Protein AF-A0A2I1HVU6-F1 (afdb_monomer_lite)

Radius of gyration: 33.55 Å; chains: 1; bounding box: 51×48×131 Å

Secondary structure (DSSP, 8-state):
----------------------------TTS---PPPPPPPPPPPHHHHHHHHHHHH-SSPPPHHHHHHHHHHH-TT--HHHHHHHHHHHHHHHTSSSS------SSSSSSSSSSSSSSS---

Sequence (123 aa):
MASSSNTENSIS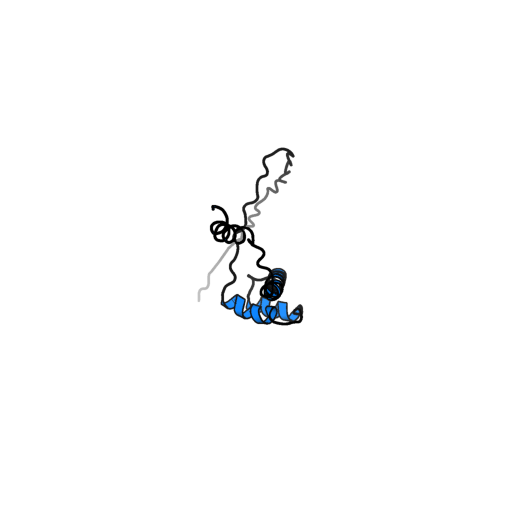DQQVPTNLIPQVVIIDKDGPLIKKPRQARRETKPEEKSLLEPLVTCSEYPNDEQIEQVRELLGNEWDKDRIYQYISRHRLGSKRISGFSVKNRRNVVEKSLSRVKNDYIVA

Organism: NCBI:txid588596

Structure (mmCIF, N/CA/C/O backbone):
data_AF-A0A2I1HVU6-F1
#
_entry.id   AF-A0A2I1HVU6-F1
#
loop_
_atom_site.group_PDB
_atom_site.id
_atom_site.type_symbol
_atom_site.label_atom_id
_atom_site.label_alt_id
_atom_site.label_comp_id
_atom_site.label_asym_id
_atom_site.label_entity_id
_atom_site.label_seq_id
_atom_site.pdbx_PDB_ins_code
_atom_site.Cartn_x
_atom_site.Cartn_y
_atom_site.Cartn_z
_atom_site.occupancy
_atom_site.B_iso_or_equiv
_atom_site.auth_seq_id
_atom_site.auth_comp_id
_atom_site.auth_asym_id
_atom_site.auth_atom_id
_atom_site.pdbx_PDB_model_num
ATOM 1 N N . MET A 1 1 ? -13.343 0.071 69.410 1.00 43.91 1 MET A N 1
ATOM 2 C CA . MET A 1 1 ? -13.093 0.661 68.080 1.00 43.91 1 MET A CA 1
ATOM 3 C C . MET A 1 1 ? -14.368 0.524 67.274 1.00 43.91 1 MET A C 1
ATOM 5 O O . MET A 1 1 ? -14.934 -0.560 67.263 1.00 43.91 1 MET A O 1
ATOM 9 N N . ALA A 1 2 ? -14.863 1.626 66.715 1.00 45.38 2 ALA A N 1
ATOM 10 C CA . ALA A 1 2 ? -16.085 1.654 65.922 1.00 45.38 2 ALA A CA 1
ATOM 11 C C . ALA A 1 2 ? -15.787 1.232 64.479 1.00 45.38 2 ALA A C 1
ATOM 13 O O . ALA A 1 2 ? -14.781 1.648 63.907 1.00 45.38 2 ALA A O 1
ATOM 14 N N . SER A 1 3 ? -16.669 0.440 63.879 1.00 49.12 3 SER A N 1
ATOM 15 C CA . SER A 1 3 ? -16.753 0.301 62.426 1.00 49.12 3 SER A CA 1
ATOM 16 C C . SER A 1 3 ? -18.207 0.043 62.065 1.00 49.12 3 SER A C 1
ATOM 18 O O . SER A 1 3 ? -18.678 -1.088 62.068 1.00 49.12 3 SER A O 1
ATOM 20 N N . SER A 1 4 ? -18.914 1.137 61.804 1.00 48.50 4 SER A N 1
ATOM 21 C CA . SER A 1 4 ? -20.112 1.135 60.976 1.00 48.50 4 SER A CA 1
ATOM 22 C C . SER A 1 4 ? -19.685 1.566 59.577 1.00 48.50 4 SER A C 1
ATOM 24 O O . SER A 1 4 ? -18.973 2.560 59.435 1.00 48.50 4 SER A O 1
ATOM 26 N N . SER A 1 5 ? -20.127 0.865 58.542 1.00 55.66 5 SER A N 1
ATOM 27 C CA . SER A 1 5 ? -20.418 1.481 57.242 1.00 55.66 5 SER A CA 1
ATOM 28 C C . SER A 1 5 ? -21.276 0.527 56.428 1.00 55.66 5 SER A C 1
ATOM 30 O O . SER A 1 5 ? -20.836 -0.522 55.971 1.00 55.66 5 SER A O 1
ATOM 32 N N . ASN A 1 6 ? -22.533 0.927 56.289 1.00 53.16 6 ASN A N 1
ATOM 33 C CA . ASN A 1 6 ? -23.488 0.372 55.353 1.00 53.16 6 ASN A CA 1
ATOM 34 C C . ASN A 1 6 ? -23.195 0.995 53.986 1.00 53.16 6 ASN A C 1
ATOM 36 O O . ASN A 1 6 ? -22.929 2.198 53.904 1.00 53.16 6 ASN A O 1
ATOM 40 N N . THR A 1 7 ? -23.272 0.221 52.909 1.00 50.66 7 THR A N 1
ATOM 41 C CA . THR A 1 7 ? -23.365 0.785 51.558 1.00 50.66 7 THR A CA 1
ATOM 42 C C . THR A 1 7 ? -24.272 -0.110 50.721 1.00 50.66 7 THR A C 1
ATOM 44 O O . THR A 1 7 ? -23.851 -1.109 50.144 1.00 50.66 7 THR A O 1
ATOM 47 N N . GLU A 1 8 ? -25.560 0.235 50.745 1.00 50.50 8 GLU A N 1
ATOM 48 C CA . GLU A 1 8 ? -26.572 -0.185 49.781 1.00 50.50 8 GLU A CA 1
ATOM 49 C C . GLU A 1 8 ? -26.332 0.539 48.456 1.00 50.50 8 GLU A C 1
ATOM 51 O O . GLU A 1 8 ? -26.620 1.728 48.352 1.00 50.50 8 GLU A O 1
ATOM 56 N N . ASN A 1 9 ? -25.902 -0.170 47.415 1.00 48.19 9 ASN A N 1
ATOM 57 C CA . ASN A 1 9 ? -26.038 0.325 46.048 1.00 48.19 9 ASN A CA 1
ATOM 58 C C . ASN A 1 9 ? -26.634 -0.784 45.175 1.00 48.19 9 ASN A C 1
ATOM 60 O O . ASN A 1 9 ? -25.936 -1.560 44.528 1.00 48.19 9 ASN A O 1
ATOM 64 N N . SER A 1 10 ? -27.966 -0.834 45.209 1.00 48.12 10 SER A N 1
ATOM 65 C CA . SER A 1 10 ? -28.833 -1.535 44.264 1.00 48.12 10 SER A CA 1
ATOM 66 C C . SER A 1 10 ? -28.610 -0.967 42.857 1.00 48.12 10 SER A C 1
ATOM 68 O O . SER A 1 10 ? -28.981 0.173 42.573 1.00 48.12 10 SER A O 1
ATOM 70 N N . ILE A 1 11 ? -27.955 -1.732 41.982 1.00 50.38 11 ILE A N 1
ATOM 71 C CA . ILE A 1 11 ? -27.876 -1.414 40.554 1.00 50.38 11 ILE A CA 1
ATOM 72 C C . ILE A 1 11 ? -29.175 -1.911 39.930 1.00 50.38 11 ILE A C 1
ATOM 74 O O . ILE A 1 11 ? -29.370 -3.099 39.697 1.00 50.38 11 ILE A O 1
ATOM 78 N N . SER A 1 12 ? -30.085 -0.961 39.744 1.00 49.78 12 SER A N 1
ATOM 79 C CA . SER A 1 12 ? -31.351 -1.144 39.050 1.00 49.78 12 SER A CA 1
ATOM 80 C C . SER A 1 12 ? -31.089 -1.470 37.578 1.00 49.78 12 SER A C 1
ATOM 82 O O . SER A 1 12 ? -30.540 -0.646 36.842 1.00 49.78 12 SER A O 1
ATOM 84 N N . ASP A 1 13 ? -31.486 -2.677 37.172 1.00 51.19 13 ASP A N 1
ATOM 85 C CA . ASP A 1 13 ? -31.690 -3.097 35.788 1.00 51.19 13 ASP A CA 1
ATOM 86 C C . ASP A 1 13 ? -32.563 -2.075 35.051 1.00 51.19 13 ASP A C 1
ATOM 88 O O . ASP A 1 13 ? -33.788 -2.059 35.185 1.00 51.19 13 ASP A O 1
ATOM 92 N N . GLN A 1 14 ? -31.944 -1.227 34.231 1.00 51.97 14 GLN A N 1
ATOM 93 C CA . GLN A 1 14 ? -32.680 -0.441 33.252 1.00 51.97 14 GLN A CA 1
ATOM 94 C C . GLN A 1 14 ? -32.595 -1.145 31.898 1.00 51.97 14 GLN A C 1
ATOM 96 O O . GLN A 1 14 ? -31.752 -0.850 31.052 1.00 51.97 14 GLN A O 1
ATOM 101 N N . GLN A 1 15 ? -33.500 -2.110 31.714 1.00 49.38 15 GLN A N 1
ATOM 102 C CA . GLN A 1 15 ? -33.941 -2.524 30.387 1.00 49.38 15 GLN A CA 1
ATOM 103 C C . GLN A 1 15 ? -34.478 -1.292 29.654 1.00 49.38 15 GLN A C 1
ATOM 105 O O . GLN A 1 15 ? -35.439 -0.667 30.100 1.00 49.38 15 GLN A O 1
ATOM 110 N N . VAL A 1 16 ? -33.887 -0.969 28.507 1.00 50.03 16 VAL A N 1
ATOM 111 C CA . VAL A 1 16 ? -34.520 -0.103 27.509 1.00 50.03 16 VAL A CA 1
ATOM 112 C C . VAL A 1 16 ? -35.179 -1.021 26.481 1.00 50.03 16 VAL A C 1
ATOM 114 O O . VAL A 1 16 ? -34.463 -1.706 25.746 1.00 50.03 16 VAL A O 1
ATOM 117 N N . PRO A 1 17 ? -36.518 -1.088 26.411 1.00 51.66 17 PRO A N 1
ATOM 118 C CA . PRO A 1 17 ? -37.187 -1.860 25.384 1.00 51.66 17 PRO A CA 1
ATOM 119 C C . PRO A 1 17 ? -37.417 -1.005 24.131 1.00 51.66 17 PRO A C 1
ATOM 121 O O . PRO A 1 17 ? -37.887 0.127 24.218 1.00 51.66 17 PRO A O 1
ATOM 124 N N . THR A 1 18 ? -37.232 -1.647 22.969 1.00 45.94 18 THR A N 1
ATOM 125 C CA . THR A 1 18 ? -37.888 -1.366 21.668 1.00 45.94 18 THR A CA 1
ATOM 126 C C . THR A 1 18 ? -37.563 -0.015 21.001 1.00 45.94 18 THR A C 1
ATOM 128 O O . THR A 1 18 ? -37.716 1.055 21.563 1.00 45.94 18 THR A O 1
ATOM 131 N N . ASN A 1 19 ? -37.105 0.031 19.748 1.00 49.53 19 ASN A N 1
ATOM 132 C CA . ASN A 1 19 ? -37.874 -0.373 18.575 1.00 49.53 19 ASN A CA 1
ATOM 133 C C . ASN A 1 19 ? -36.937 -0.763 17.416 1.00 49.53 19 ASN A C 1
ATOM 135 O O . ASN A 1 19 ? -36.317 0.096 16.789 1.00 49.53 19 ASN A O 1
ATOM 139 N N . LEU A 1 20 ? -36.880 -2.054 17.083 1.00 48.16 20 LEU A N 1
ATOM 140 C CA . LEU A 1 20 ? -36.461 -2.492 15.753 1.00 48.16 20 LEU A CA 1
ATOM 141 C C . LEU A 1 20 ? -37.615 -2.184 14.798 1.00 48.16 20 LEU A C 1
ATOM 143 O O . LEU A 1 20 ? -38.528 -2.988 14.648 1.00 48.16 20 LEU A O 1
ATOM 147 N N . ILE A 1 21 ? -37.603 -1.004 14.183 1.00 55.56 21 ILE A N 1
ATOM 148 C CA . ILE A 1 21 ? -38.431 -0.749 13.003 1.00 55.56 21 ILE A CA 1
ATOM 149 C C . ILE A 1 21 ? -37.696 -1.410 11.832 1.00 55.56 21 ILE A C 1
ATOM 151 O O . ILE A 1 21 ? -36.588 -0.969 11.506 1.00 55.56 21 ILE A O 1
ATOM 155 N N . PRO A 1 22 ? -38.250 -2.446 11.176 1.00 46.41 22 PRO A N 1
ATOM 156 C CA . PRO A 1 22 ? -37.718 -2.889 9.902 1.00 46.41 22 PRO A CA 1
ATOM 157 C C . PRO A 1 22 ? -37.959 -1.737 8.928 1.00 46.41 22 PRO A C 1
ATOM 159 O O . PRO A 1 22 ? -39.100 -1.461 8.557 1.00 46.41 22 PRO A O 1
ATOM 162 N N . GLN A 1 23 ? -36.903 -1.018 8.544 1.00 48.03 23 GLN A N 1
ATOM 163 C CA . GLN A 1 23 ? -36.989 -0.109 7.409 1.00 48.03 23 GLN A CA 1
ATOM 164 C C . GLN A 1 23 ? -37.202 -0.974 6.168 1.00 48.03 23 GLN A C 1
ATOM 166 O O . GLN A 1 23 ? -36.256 -1.463 5.553 1.00 48.03 23 GLN A O 1
ATOM 171 N N . VAL A 1 24 ? -38.470 -1.211 5.841 1.00 50.97 24 VAL A N 1
ATOM 172 C CA . VAL A 1 24 ? -38.889 -1.696 4.534 1.00 50.97 24 VAL A CA 1
ATOM 173 C C . VAL A 1 24 ? -38.499 -0.597 3.554 1.00 50.97 24 VAL A C 1
ATOM 175 O O . VAL A 1 24 ? -39.189 0.408 3.405 1.00 50.97 24 VAL A O 1
ATOM 178 N N . VAL A 1 25 ? -37.329 -0.754 2.941 1.00 53.97 25 VAL A N 1
ATOM 179 C CA . VAL A 1 25 ? -36.886 0.098 1.843 1.00 53.97 25 VAL A CA 1
ATOM 180 C C . VAL A 1 25 ? -37.786 -0.230 0.658 1.00 53.97 25 VAL A C 1
ATOM 182 O O . VAL A 1 25 ? -37.578 -1.217 -0.046 1.00 53.97 25 VAL A O 1
ATOM 185 N N . ILE A 1 26 ? -38.823 0.581 0.467 1.00 54.44 26 ILE A N 1
ATOM 186 C CA . ILE A 1 26 ? -39.595 0.624 -0.771 1.00 54.44 26 ILE A CA 1
ATOM 187 C C . ILE A 1 26 ? -38.629 1.144 -1.841 1.00 54.44 26 ILE A C 1
ATOM 189 O O . ILE A 1 26 ? -38.278 2.322 -1.858 1.00 54.44 26 ILE A O 1
ATOM 193 N N . ILE A 1 27 ? -38.115 0.242 -2.681 1.00 57.62 27 ILE A N 1
ATOM 194 C CA . ILE A 1 27 ? -37.270 0.605 -3.821 1.00 57.62 27 ILE A CA 1
ATOM 195 C C . ILE A 1 27 ? -38.206 1.076 -4.931 1.00 57.62 27 ILE A C 1
ATOM 197 O O . ILE A 1 27 ? -38.639 0.286 -5.768 1.00 57.62 27 ILE A O 1
ATOM 201 N N . ASP A 1 28 ? -38.526 2.365 -4.912 1.00 56.25 28 ASP A N 1
ATOM 202 C CA . ASP A 1 28 ? -39.134 3.040 -6.052 1.00 56.25 28 ASP A CA 1
ATOM 203 C C . ASP A 1 28 ? -38.107 3.055 -7.195 1.00 56.25 28 ASP A C 1
ATOM 205 O O . ASP A 1 28 ? -36.987 3.556 -7.047 1.00 56.25 28 ASP A O 1
ATOM 209 N N . LYS A 1 29 ? -38.442 2.416 -8.319 1.00 62.03 29 LYS A N 1
ATOM 210 C CA . LYS A 1 29 ? -37.512 2.158 -9.434 1.00 62.03 29 LYS A CA 1
ATOM 211 C C . LYS A 1 29 ? -37.226 3.385 -10.308 1.00 62.03 29 LYS A C 1
ATOM 213 O O . LYS A 1 29 ? -36.334 3.298 -11.146 1.00 62.03 29 LYS A O 1
ATOM 218 N N . ASP A 1 30 ? -37.894 4.512 -10.059 1.00 67.69 30 ASP A N 1
ATOM 219 C CA . ASP A 1 30 ? -37.872 5.694 -10.934 1.00 67.69 30 ASP A CA 1
ATOM 220 C C . ASP A 1 30 ? -37.463 7.004 -10.224 1.00 67.69 30 ASP A C 1
ATOM 222 O O . ASP A 1 30 ? -37.653 8.104 -10.745 1.00 67.69 30 ASP A O 1
ATOM 226 N N . GLY A 1 31 ? -36.862 6.913 -9.031 1.00 63.94 31 GLY A N 1
ATOM 227 C CA . GLY A 1 31 ? -36.318 8.069 -8.310 1.00 63.94 31 GLY A CA 1
ATOM 228 C C . GLY A 1 31 ? -34.944 8.532 -8.834 1.00 63.94 31 GLY A C 1
ATOM 229 O O . GLY A 1 31 ? -34.176 7.722 -9.361 1.00 63.94 31 GLY A O 1
ATOM 230 N N . PRO A 1 32 ? -34.565 9.818 -8.661 1.00 71.44 32 PRO A N 1
ATOM 231 C CA . PRO A 1 32 ? -33.232 10.299 -9.017 1.00 71.44 32 PRO A CA 1
ATOM 232 C C . PRO A 1 32 ? -32.164 9.455 -8.317 1.00 71.44 32 PRO A C 1
ATOM 234 O O . PRO A 1 32 ? -32.233 9.259 -7.106 1.00 71.44 32 PRO A O 1
ATOM 237 N N . LEU A 1 33 ? -31.161 8.978 -9.064 1.00 70.75 33 LEU A N 1
ATOM 238 C CA . LEU A 1 33 ? -30.013 8.243 -8.524 1.00 70.75 33 LEU A CA 1
ATOM 239 C C . LEU A 1 33 ? -29.352 9.056 -7.399 1.00 70.75 33 LEU A C 1
ATOM 241 O O . LEU A 1 33 ? -28.534 9.944 -7.657 1.00 70.75 33 LEU A O 1
ATOM 245 N N . ILE A 1 34 ? -29.694 8.745 -6.146 1.00 76.06 34 ILE A N 1
ATOM 246 C CA . ILE A 1 34 ? -29.054 9.326 -4.967 1.00 76.06 34 ILE A CA 1
ATOM 247 C C . ILE A 1 34 ? -27.621 8.798 -4.958 1.00 76.06 34 ILE A C 1
ATOM 249 O O . ILE A 1 34 ? -27.338 7.666 -4.558 1.00 76.06 34 ILE A O 1
ATOM 253 N N . LYS A 1 35 ? -26.693 9.607 -5.477 1.00 80.12 35 LYS A N 1
ATOM 254 C CA . LYS A 1 35 ? -25.269 9.278 -5.467 1.00 80.12 35 LYS A CA 1
ATOM 255 C C . LYS A 1 35 ? -24.821 9.210 -4.013 1.00 80.12 35 LYS A C 1
ATOM 257 O O . LYS A 1 35 ? -24.929 10.194 -3.285 1.00 80.12 35 LYS A O 1
ATOM 262 N N . LYS A 1 36 ? -24.300 8.052 -3.601 1.00 84.56 36 LYS A N 1
ATOM 263 C CA . LYS A 1 36 ? -23.688 7.903 -2.278 1.00 84.56 36 LYS A CA 1
ATOM 264 C C . LYS A 1 36 ? -22.575 8.949 -2.122 1.00 84.56 36 LYS A C 1
ATOM 266 O O . LYS A 1 36 ? -21.818 9.156 -3.079 1.00 84.56 36 LYS A O 1
ATOM 271 N N . PRO A 1 37 ? -22.455 9.597 -0.950 1.00 84.12 37 PRO A N 1
ATOM 272 C CA . PRO A 1 37 ? -21.368 10.527 -0.702 1.00 84.12 37 PRO A CA 1
ATOM 273 C C . PRO A 1 37 ? -20.038 9.800 -0.890 1.00 84.12 37 PRO A C 1
ATOM 275 O O . PRO A 1 37 ? -19.838 8.674 -0.429 1.00 84.12 37 PRO A O 1
ATOM 278 N N . ARG A 1 38 ? -19.129 10.436 -1.627 1.00 84.38 38 ARG A N 1
ATOM 279 C CA . ARG A 1 38 ? -17.802 9.887 -1.876 1.00 84.38 38 ARG A CA 1
ATOM 280 C C . ARG A 1 38 ? -17.016 9.913 -0.568 1.00 84.38 38 ARG A C 1
ATOM 282 O O . ARG A 1 38 ? -16.865 10.975 0.026 1.00 84.38 38 ARG A O 1
ATOM 289 N N . GLN A 1 39 ? -16.485 8.769 -0.152 1.00 84.56 39 GLN A N 1
ATOM 290 C CA . GLN A 1 39 ? -15.578 8.721 0.992 1.00 84.56 39 GLN A CA 1
ATOM 291 C C . GLN A 1 39 ? -14.305 9.525 0.700 1.00 84.56 39 GLN A C 1
ATOM 293 O O . GLN A 1 39 ? -13.782 9.505 -0.424 1.00 84.56 39 GLN A O 1
ATOM 298 N N . ALA A 1 40 ? -13.822 10.242 1.716 1.00 86.81 40 ALA A N 1
ATOM 299 C CA . ALA A 1 40 ? -12.565 10.969 1.641 1.00 86.81 40 ALA A CA 1
ATOM 300 C C . ALA A 1 40 ? -11.422 9.999 1.316 1.00 86.81 40 ALA A C 1
ATOM 302 O O . ALA A 1 40 ? -11.350 8.887 1.843 1.00 86.81 40 ALA A O 1
ATOM 303 N N . ARG A 1 41 ? -10.531 10.413 0.412 1.00 85.50 41 ARG A N 1
ATOM 304 C CA . ARG A 1 41 ? -9.333 9.632 0.103 1.00 85.50 41 ARG A CA 1
ATOM 305 C C . ARG A 1 41 ? -8.350 9.794 1.249 1.00 85.50 41 ARG A C 1
ATOM 307 O O . ARG A 1 41 ? -8.030 10.918 1.614 1.00 85.50 41 ARG A O 1
ATOM 314 N N . ARG A 1 42 ? -7.841 8.679 1.764 1.00 86.94 42 ARG A N 1
ATOM 315 C CA . ARG A 1 42 ? -6.705 8.709 2.677 1.00 86.94 42 ARG A CA 1
ATOM 316 C C . ARG A 1 42 ? -5.404 8.874 1.903 1.00 86.94 42 ARG A C 1
ATOM 318 O O . ARG A 1 42 ? -5.195 8.221 0.881 1.00 86.94 42 ARG A O 1
ATOM 325 N N . GLU A 1 43 ? -4.522 9.687 2.456 1.00 89.19 43 GLU A N 1
ATOM 326 C CA . GLU A 1 43 ? -3.144 9.816 2.011 1.00 89.19 43 GLU A CA 1
ATOM 327 C C . GLU A 1 43 ? -2.242 8.844 2.777 1.00 89.19 43 GLU A C 1
ATOM 329 O O . GLU A 1 43 ? -2.421 8.620 3.974 1.00 89.19 43 GLU A O 1
ATOM 334 N N . THR A 1 44 ? -1.297 8.232 2.064 1.00 92.25 44 THR A N 1
ATOM 335 C CA . THR A 1 44 ? -0.251 7.402 2.670 1.00 92.25 44 THR A CA 1
ATOM 336 C C . THR A 1 44 ? 0.869 8.311 3.161 1.00 92.25 44 THR A C 1
ATOM 338 O O . THR A 1 44 ? 1.460 9.041 2.353 1.00 92.25 44 THR A O 1
ATOM 341 N N . LYS A 1 45 ? 1.162 8.258 4.461 1.00 94.25 45 LYS A N 1
ATOM 342 C CA . LYS A 1 45 ? 2.203 9.071 5.103 1.00 94.25 45 LYS A CA 1
ATOM 343 C C . LYS A 1 45 ? 3.601 8.649 4.636 1.00 94.25 45 LYS A C 1
ATOM 345 O O . LYS A 1 45 ? 3.774 7.510 4.199 1.00 94.25 45 LYS A O 1
ATOM 350 N N . PRO A 1 46 ? 4.613 9.529 4.719 1.00 94.44 46 PRO A N 1
ATOM 351 C CA . PRO A 1 46 ? 5.982 9.176 4.355 1.00 94.44 46 PRO A CA 1
ATOM 352 C C . PRO A 1 46 ? 6.523 7.955 5.111 1.00 94.44 46 PRO A C 1
ATOM 354 O O . PRO A 1 46 ? 7.132 7.102 4.471 1.00 94.44 46 PRO A O 1
ATOM 357 N N . GLU A 1 47 ? 6.245 7.820 6.415 1.00 93.56 47 GLU A N 1
ATOM 358 C CA . GLU A 1 47 ? 6.722 6.669 7.200 1.00 93.56 47 GLU A CA 1
ATOM 359 C C . GLU A 1 47 ? 6.057 5.353 6.768 1.00 93.56 47 GLU A C 1
ATOM 361 O O . GLU A 1 47 ? 6.670 4.292 6.778 1.00 93.56 47 GLU A O 1
ATOM 366 N N . GLU A 1 48 ? 4.800 5.406 6.328 1.00 94.94 48 GLU A N 1
ATOM 367 C CA . GLU A 1 48 ? 4.103 4.227 5.808 1.00 94.94 48 GLU A CA 1
ATOM 368 C C . GLU A 1 48 ? 4.680 3.795 4.454 1.00 94.94 48 GLU A C 1
ATOM 370 O O . GLU A 1 48 ? 4.780 2.604 4.162 1.00 94.94 48 GLU A O 1
ATOM 375 N N . LYS A 1 49 ? 5.085 4.762 3.615 1.00 94.19 49 LYS A N 1
ATOM 376 C CA . LYS A 1 49 ? 5.700 4.469 2.312 1.00 94.19 49 LYS A CA 1
ATOM 377 C C . LYS A 1 49 ? 7.028 3.747 2.473 1.00 94.19 49 LYS A C 1
ATOM 379 O O . LYS A 1 49 ? 7.253 2.795 1.736 1.00 94.19 49 LYS A O 1
ATOM 384 N N . SER A 1 50 ? 7.876 4.169 3.412 1.00 93.88 50 SER A N 1
ATOM 385 C CA . SER A 1 50 ? 9.179 3.526 3.622 1.00 93.88 50 SER A CA 1
ATOM 386 C C . SER A 1 50 ? 9.043 2.077 4.093 1.00 93.88 50 SER A C 1
ATOM 388 O O . SER A 1 50 ? 9.869 1.247 3.731 1.00 93.88 50 SER A O 1
ATOM 390 N N . LEU A 1 51 ? 7.980 1.741 4.832 1.00 94.81 51 LEU A N 1
ATOM 391 C CA . LEU A 1 51 ? 7.673 0.358 5.219 1.00 94.81 51 LEU A CA 1
ATOM 392 C C . LEU A 1 51 ? 7.152 -0.491 4.047 1.00 94.81 51 LEU A C 1
ATOM 394 O O . LEU A 1 51 ? 7.409 -1.691 3.982 1.00 94.81 51 LEU A O 1
ATOM 398 N N . LEU A 1 52 ? 6.426 0.120 3.108 1.00 94.19 52 LEU A N 1
ATOM 399 C CA . LEU A 1 52 ? 5.832 -0.569 1.956 1.00 94.19 52 LEU A CA 1
ATOM 400 C C . LEU A 1 52 ? 6.778 -0.670 0.749 1.00 94.19 52 LEU A C 1
ATOM 402 O O . LEU A 1 52 ? 6.619 -1.563 -0.083 1.00 94.19 52 LEU A O 1
ATOM 406 N N . GLU A 1 53 ? 7.749 0.233 0.626 1.00 92.56 53 GLU A N 1
ATOM 407 C CA . GLU A 1 53 ? 8.687 0.304 -0.498 1.00 92.56 53 GLU A CA 1
ATOM 408 C C . GLU A 1 53 ? 9.498 -0.991 -0.717 1.00 92.56 53 GLU A C 1
ATOM 410 O O . GLU A 1 53 ? 9.581 -1.432 -1.872 1.00 92.56 53 GLU A O 1
ATOM 415 N N . PRO A 1 54 ? 10.014 -1.677 0.324 1.00 92.06 54 PRO A N 1
ATOM 416 C CA . PRO A 1 54 ? 10.656 -2.980 0.154 1.00 92.06 54 PRO A CA 1
ATOM 417 C C . PRO A 1 54 ? 9.722 -3.992 -0.521 1.00 92.06 54 PRO A C 1
ATOM 419 O O . PRO A 1 54 ? 10.094 -4.636 -1.500 1.00 92.06 54 PRO A O 1
ATOM 422 N N . LEU A 1 55 ? 8.457 -4.051 -0.091 1.00 92.19 55 LEU A N 1
ATOM 423 C CA . LEU A 1 55 ? 7.463 -4.952 -0.679 1.00 92.19 55 LEU A CA 1
ATOM 424 C C . LEU A 1 55 ? 7.097 -4.570 -2.118 1.00 92.19 55 LEU A C 1
ATOM 426 O O . LEU A 1 55 ? 6.679 -5.419 -2.900 1.00 92.19 55 LEU A O 1
ATOM 430 N N . VAL A 1 56 ? 7.231 -3.304 -2.505 1.00 91.31 56 VAL A N 1
ATOM 431 C CA . VAL A 1 56 ? 6.993 -2.860 -3.885 1.00 91.31 56 VAL A CA 1
ATOM 432 C C . VAL A 1 56 ? 8.171 -3.202 -4.798 1.00 91.31 56 VAL A C 1
ATOM 434 O O . VAL A 1 56 ? 7.948 -3.552 -5.955 1.00 91.31 56 VAL A O 1
ATOM 437 N N . THR A 1 57 ? 9.403 -3.095 -4.303 1.00 88.31 57 THR A N 1
ATOM 438 C CA . THR A 1 57 ? 10.630 -3.254 -5.104 1.00 88.31 57 THR A CA 1
ATOM 439 C C . THR A 1 57 ? 11.053 -4.710 -5.299 1.00 88.31 57 THR A C 1
ATOM 441 O O . THR A 1 57 ? 11.727 -5.012 -6.286 1.00 88.31 57 THR A O 1
ATOM 444 N N . CYS A 1 58 ? 10.619 -5.625 -4.427 1.00 85.56 58 CYS A N 1
ATOM 445 C CA . CYS A 1 58 ? 10.836 -7.060 -4.607 1.00 85.56 58 CYS A CA 1
ATOM 446 C C . CYS A 1 58 ? 10.237 -7.586 -5.927 1.00 85.56 58 CYS A C 1
ATOM 448 O O . CYS A 1 58 ? 9.139 -7.203 -6.339 1.00 85.56 58 CYS A O 1
ATO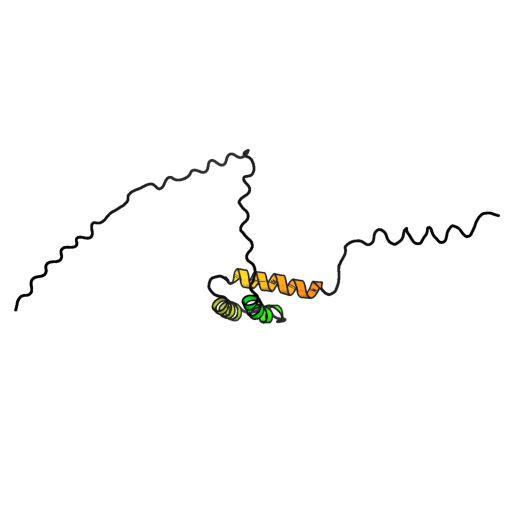M 450 N N . SER A 1 59 ? 10.952 -8.508 -6.580 1.00 82.44 59 SER A N 1
ATOM 451 C CA . SER A 1 59 ? 10.509 -9.170 -7.816 1.00 82.44 59 SER A CA 1
ATOM 452 C C . SER A 1 59 ? 9.340 -10.128 -7.574 1.00 82.44 59 SER A C 1
ATOM 454 O O . SER A 1 59 ? 8.381 -10.156 -8.347 1.00 82.44 59 SER A O 1
ATOM 456 N N . GLU A 1 60 ? 9.407 -10.891 -6.487 1.00 89.31 60 GLU A N 1
ATOM 457 C CA . GLU A 1 60 ? 8.386 -11.844 -6.061 1.00 89.31 60 GLU A CA 1
ATOM 458 C C . GLU A 1 60 ? 7.305 -11.159 -5.223 1.00 89.31 60 GLU A C 1
ATOM 460 O O . GLU A 1 60 ? 7.583 -10.184 -4.526 1.00 89.31 60 GLU A O 1
ATOM 465 N N . TYR A 1 61 ? 6.044 -11.589 -5.341 1.00 88.62 61 TYR A N 1
ATOM 466 C CA . TYR A 1 61 ? 4.968 -11.078 -4.482 1.00 88.62 61 TYR A CA 1
ATOM 467 C C . TYR A 1 61 ? 5.189 -11.530 -3.038 1.00 88.62 61 TYR A C 1
ATOM 469 O O . TYR A 1 61 ? 5.536 -12.689 -2.831 1.00 88.62 61 TYR A O 1
ATOM 477 N N . PRO A 1 62 ? 5.002 -10.640 -2.048 1.00 91.25 62 PRO A N 1
ATOM 478 C CA . PRO A 1 62 ? 5.184 -11.029 -0.663 1.00 91.25 62 PRO A CA 1
ATOM 479 C C . PRO A 1 62 ? 4.177 -12.096 -0.251 1.00 91.25 62 PRO A C 1
ATOM 481 O O . PRO A 1 62 ? 3.042 -12.113 -0.734 1.00 91.25 62 PRO A O 1
ATOM 484 N N . ASN A 1 63 ? 4.613 -12.966 0.652 1.00 93.69 63 ASN A N 1
ATOM 485 C CA . ASN A 1 63 ? 3.756 -13.975 1.257 1.00 93.69 63 ASN A CA 1
ATOM 486 C C . ASN A 1 63 ? 2.858 -13.357 2.351 1.00 93.69 63 ASN A C 1
ATOM 488 O O . ASN A 1 63 ? 3.054 -12.215 2.777 1.00 93.69 63 ASN A O 1
ATOM 492 N N . ASP A 1 64 ? 1.877 -14.125 2.826 1.00 93.38 64 ASP A N 1
ATOM 493 C CA . ASP A 1 64 ? 0.935 -13.654 3.849 1.00 93.38 64 ASP A CA 1
ATOM 494 C C . ASP A 1 64 ? 1.616 -13.274 5.174 1.00 93.38 64 ASP A C 1
ATOM 496 O O . ASP A 1 64 ? 1.149 -12.369 5.863 1.00 93.38 64 ASP A O 1
ATOM 500 N N . GLU A 1 65 ? 2.728 -13.925 5.520 1.00 94.38 65 GLU A N 1
ATOM 501 C CA . GLU A 1 65 ? 3.487 -13.649 6.744 1.00 94.38 65 GLU A CA 1
ATOM 502 C C . GLU A 1 65 ? 4.170 -12.273 6.685 1.00 94.38 65 GLU A C 1
ATOM 504 O O . GLU A 1 65 ? 4.055 -11.477 7.614 1.00 94.38 65 GLU A O 1
ATOM 509 N N . GLN A 1 66 ? 4.794 -11.938 5.555 1.00 93.81 66 GLN A N 1
ATOM 510 C CA . GLN A 1 66 ? 5.390 -10.624 5.298 1.00 93.81 66 GLN A CA 1
ATOM 511 C C . GLN A 1 66 ? 4.332 -9.517 5.303 1.00 93.81 66 GLN A C 1
ATOM 513 O O . GLN A 1 66 ? 4.577 -8.415 5.798 1.00 93.81 66 GLN A O 1
ATOM 518 N N . ILE A 1 67 ? 3.144 -9.801 4.764 1.00 95.69 67 ILE A N 1
ATOM 519 C CA . ILE A 1 67 ? 2.019 -8.863 4.780 1.00 95.69 67 ILE A CA 1
ATOM 520 C C . ILE A 1 67 ? 1.512 -8.639 6.206 1.00 95.69 67 ILE A C 1
ATOM 522 O O . ILE A 1 67 ? 1.227 -7.497 6.564 1.00 95.69 67 ILE A O 1
ATOM 526 N N . GLU A 1 68 ? 1.424 -9.687 7.028 1.00 95.81 68 GLU A N 1
ATOM 527 C CA . GLU A 1 68 ? 1.031 -9.558 8.434 1.00 95.81 68 GLU A CA 1
ATOM 528 C C . GLU A 1 68 ? 2.047 -8.728 9.226 1.00 95.81 68 GLU A C 1
ATOM 530 O O . GLU A 1 68 ? 1.660 -7.784 9.907 1.00 95.81 68 GLU A O 1
ATOM 535 N N . GLN A 1 69 ? 3.345 -8.993 9.064 1.00 95.12 69 GLN A N 1
ATOM 536 C CA . GLN A 1 69 ? 4.395 -8.222 9.736 1.00 95.12 69 GLN A CA 1
ATOM 537 C C . GLN A 1 69 ? 4.312 -6.729 9.396 1.00 95.12 69 GLN A C 1
ATOM 539 O O . GLN A 1 69 ? 4.367 -5.870 10.275 1.00 95.12 69 GLN A O 1
ATOM 544 N N . VAL A 1 70 ? 4.134 -6.396 8.116 1.00 94.69 70 VAL A N 1
ATOM 545 C CA . VAL A 1 70 ? 4.005 -4.994 7.698 1.00 94.69 70 VAL A CA 1
ATOM 546 C C . VAL A 1 70 ? 2.689 -4.380 8.176 1.00 94.69 70 VAL A C 1
ATOM 548 O O . VAL A 1 70 ? 2.664 -3.204 8.538 1.00 94.69 70 VAL A O 1
ATOM 551 N N . ARG A 1 71 ? 1.606 -5.158 8.249 1.00 95.88 71 ARG A N 1
ATOM 552 C CA . ARG A 1 71 ? 0.337 -4.713 8.836 1.00 95.88 71 ARG A CA 1
ATOM 553 C C . ARG A 1 71 ? 0.498 -4.341 10.309 1.00 95.88 71 ARG A C 1
ATOM 555 O O . ARG A 1 71 ? 0.002 -3.292 10.711 1.00 95.88 71 ARG A O 1
ATOM 562 N N . GLU A 1 72 ? 1.198 -5.154 11.096 1.00 95.44 72 GLU A N 1
ATOM 563 C CA . GLU A 1 72 ? 1.462 -4.862 12.511 1.00 95.44 72 GLU A CA 1
ATOM 564 C C . GLU A 1 72 ? 2.258 -3.563 12.685 1.00 95.44 72 GLU A C 1
ATOM 566 O O . GLU A 1 72 ? 1.922 -2.745 13.541 1.00 95.44 72 GLU A O 1
ATOM 571 N N . LEU A 1 73 ? 3.251 -3.322 11.821 1.00 95.00 73 LEU A N 1
ATOM 572 C CA . LEU A 1 73 ? 4.060 -2.097 11.840 1.00 95.00 73 LEU A CA 1
ATOM 573 C C . LEU A 1 73 ? 3.275 -0.844 11.422 1.00 95.00 73 LEU A C 1
ATOM 575 O O . LEU A 1 73 ? 3.497 0.238 11.963 1.00 95.00 73 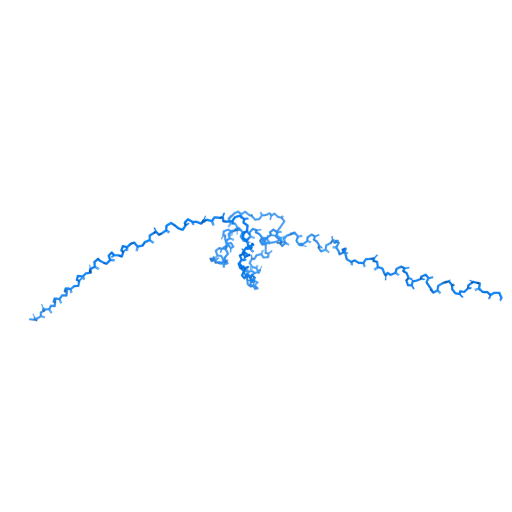LEU A O 1
ATOM 579 N N . LEU A 1 74 ? 2.362 -0.973 10.457 1.00 94.19 74 LEU A N 1
ATOM 580 C CA . LEU A 1 74 ? 1.521 0.125 9.964 1.00 94.19 74 LEU A CA 1
ATOM 581 C C . LEU A 1 74 ? 0.321 0.423 10.879 1.00 94.19 74 LEU A C 1
ATOM 583 O O . LEU A 1 74 ? -0.254 1.515 10.820 1.00 94.19 74 LEU A O 1
ATOM 587 N N . GLY A 1 75 ? -0.058 -0.542 11.716 1.00 92.25 75 GLY A N 1
ATOM 588 C CA . GLY A 1 75 ? -1.160 -0.454 12.662 1.00 92.25 75 GLY A CA 1
ATOM 589 C C . GLY A 1 75 ? -2.544 -0.677 12.042 1.00 92.25 75 GLY A C 1
ATOM 590 O O . GLY A 1 75 ? -2.710 -0.944 10.854 1.00 92.25 75 GLY A O 1
ATOM 591 N N . ASN A 1 76 ? -3.577 -0.516 12.874 1.00 90.38 76 ASN A N 1
ATOM 592 C CA . ASN A 1 76 ? -4.988 -0.855 12.584 1.00 90.38 76 ASN A CA 1
ATOM 593 C C . ASN A 1 76 ? -5.600 -0.130 11.381 1.00 90.38 76 ASN A C 1
ATOM 595 O O . ASN A 1 76 ? -6.675 -0.462 10.890 1.00 90.38 76 ASN A O 1
ATOM 599 N N . GLU A 1 77 ? -4.926 0.920 10.957 1.00 88.75 77 GLU A N 1
ATOM 600 C CA . GLU A 1 77 ? -5.305 1.788 9.869 1.00 88.75 77 GLU A CA 1
ATOM 601 C C . GLU A 1 77 ? -4.975 1.197 8.483 1.00 88.75 77 GLU A C 1
ATOM 603 O O . GLU A 1 77 ? -5.414 1.742 7.457 1.00 88.75 77 GLU A O 1
ATOM 608 N N . TRP A 1 78 ? -4.216 0.099 8.463 1.00 94.25 78 TRP A N 1
ATOM 609 C CA . TRP A 1 78 ? -3.913 -0.725 7.304 1.00 94.25 78 TRP A CA 1
ATOM 610 C C . TRP A 1 78 ? -4.438 -2.145 7.515 1.00 94.25 78 TRP A C 1
ATOM 612 O O . TRP A 1 78 ? -4.148 -2.803 8.510 1.00 94.25 78 TRP A O 1
ATOM 622 N N . ASP A 1 79 ? -5.210 -2.631 6.549 1.00 93.69 79 ASP A N 1
ATOM 623 C CA . ASP A 1 79 ? -5.601 -4.034 6.447 1.00 93.69 79 ASP A CA 1
ATOM 624 C C . ASP A 1 79 ? -4.804 -4.728 5.330 1.00 93.69 79 ASP A C 1
ATOM 626 O O . ASP A 1 79 ? -4.118 -4.083 4.527 1.00 93.69 79 ASP A O 1
ATOM 630 N N . LYS A 1 80 ? -4.875 -6.063 5.287 1.00 94.44 80 LYS A N 1
ATOM 631 C CA . LYS A 1 80 ? -4.138 -6.871 4.304 1.00 94.44 80 LYS A CA 1
ATOM 632 C C . LYS A 1 80 ? -4.502 -6.495 2.871 1.00 94.44 80 LYS A C 1
ATOM 634 O O . LYS A 1 80 ? -3.616 -6.300 2.041 1.00 94.44 80 LYS A O 1
ATOM 639 N N . ASP A 1 81 ? -5.794 -6.337 2.591 1.00 93.38 81 ASP A N 1
ATOM 640 C CA . ASP A 1 81 ? -6.301 -6.022 1.253 1.00 93.38 81 ASP A CA 1
ATOM 641 C C . ASP A 1 81 ? -5.759 -4.688 0.749 1.00 93.38 81 ASP A C 1
ATOM 643 O O . ASP A 1 81 ? -5.394 -4.536 -0.420 1.00 93.38 81 ASP A O 1
ATOM 647 N N . ARG A 1 82 ? -5.657 -3.707 1.640 1.00 93.25 82 ARG A N 1
ATOM 648 C CA . ARG A 1 82 ? -5.097 -2.397 1.356 1.00 93.25 82 ARG A CA 1
ATOM 649 C C . ARG A 1 82 ? -3.608 -2.476 1.049 1.00 93.25 82 ARG A C 1
ATOM 651 O O . ARG A 1 82 ? -3.167 -1.824 0.099 1.00 93.25 82 ARG A O 1
ATOM 658 N N . ILE A 1 83 ? -2.847 -3.270 1.803 1.00 94.81 83 ILE A N 1
ATOM 659 C CA . ILE A 1 83 ?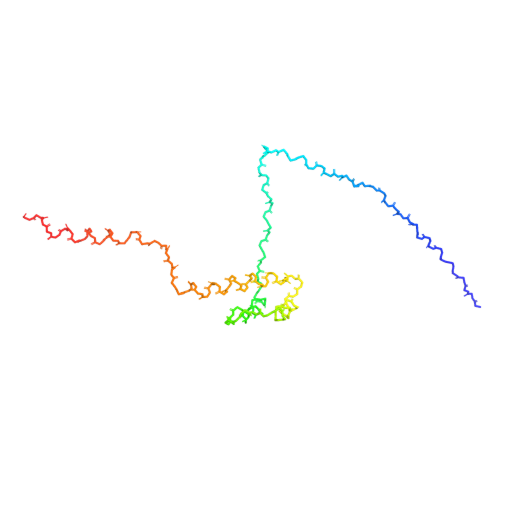 -1.421 -3.507 1.536 1.00 94.81 83 ILE A CA 1
ATOM 660 C C . ILE A 1 83 ? -1.261 -4.177 0.162 1.00 94.81 83 ILE A C 1
ATOM 662 O O . ILE A 1 83 ? -0.512 -3.678 -0.682 1.00 94.81 83 ILE A O 1
ATOM 666 N N . TYR A 1 84 ? -2.045 -5.219 -0.127 1.00 93.75 84 TYR A N 1
ATOM 667 C CA . TYR A 1 84 ? -2.054 -5.886 -1.432 1.00 93.75 84 TYR A CA 1
ATOM 668 C C . TYR A 1 84 ? -2.389 -4.934 -2.584 1.00 93.75 84 TYR A C 1
ATOM 670 O O . TYR A 1 84 ? -1.702 -4.919 -3.613 1.00 93.75 84 TYR A O 1
ATOM 678 N N . GLN A 1 85 ? -3.416 -4.097 -2.421 1.00 92.19 85 GLN A N 1
ATOM 679 C CA . GLN A 1 85 ? -3.785 -3.091 -3.415 1.00 92.19 85 GLN A CA 1
ATOM 680 C C . GLN A 1 85 ? -2.679 -2.061 -3.627 1.00 92.19 85 GLN A C 1
ATOM 682 O O . GLN A 1 85 ? -2.433 -1.665 -4.769 1.00 92.19 85 GLN A O 1
ATOM 687 N N . TYR A 1 86 ? -2.026 -1.612 -2.555 1.00 92.94 86 TYR A N 1
ATOM 688 C CA . TYR A 1 86 ? -0.918 -0.670 -2.640 1.00 92.94 86 TYR A CA 1
ATOM 689 C C . TYR A 1 86 ? 0.233 -1.269 -3.452 1.00 92.94 86 TYR A C 1
ATOM 691 O O . TYR A 1 86 ? 0.631 -0.700 -4.471 1.00 92.94 86 TYR A O 1
ATOM 699 N N . ILE A 1 87 ? 0.689 -2.464 -3.078 1.00 92.62 87 ILE A N 1
ATOM 700 C CA . ILE A 1 87 ? 1.779 -3.168 -3.761 1.00 92.62 87 ILE A CA 1
ATOM 701 C C . ILE A 1 87 ? 1.443 -3.384 -5.236 1.00 92.62 87 ILE A C 1
ATOM 703 O O . ILE A 1 87 ? 2.235 -3.033 -6.110 1.00 92.62 87 ILE A O 1
ATOM 707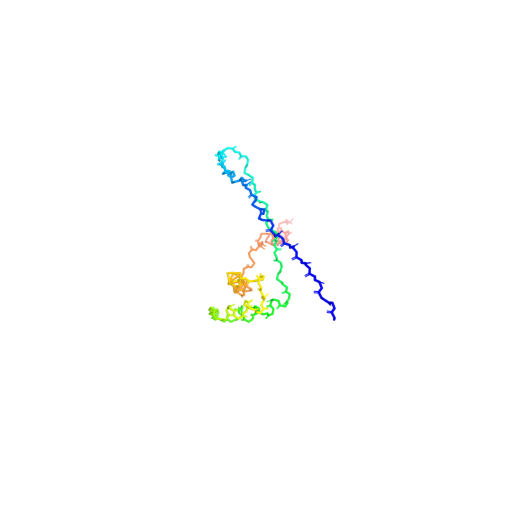 N N . SER A 1 88 ? 0.235 -3.871 -5.529 1.00 90.38 88 SER A N 1
ATOM 708 C CA . SER A 1 88 ? -0.224 -4.109 -6.901 1.00 90.38 88 SER A CA 1
ATOM 709 C C . SER A 1 88 ? -0.196 -2.831 -7.745 1.00 90.38 88 SER A C 1
ATOM 711 O O . SER A 1 88 ? 0.325 -2.823 -8.860 1.00 90.38 88 SER A O 1
ATOM 713 N N . ARG A 1 89 ? -0.716 -1.714 -7.216 1.00 89.00 89 ARG A N 1
ATOM 714 C CA . ARG A 1 89 ? -0.742 -0.423 -7.926 1.00 89.00 89 ARG A CA 1
ATOM 715 C C . ARG A 1 89 ? 0.662 0.117 -8.186 1.00 89.00 89 ARG A C 1
ATOM 717 O O . ARG A 1 89 ? 0.914 0.643 -9.269 1.00 89.00 89 ARG A O 1
ATOM 724 N N . HIS A 1 90 ? 1.560 -0.018 -7.215 1.00 88.94 90 HIS A N 1
ATOM 725 C CA . HIS A 1 90 ? 2.898 0.558 -7.284 1.00 88.94 90 HIS A CA 1
ATOM 726 C C . HIS A 1 90 ? 3.889 -0.309 -8.082 1.00 88.94 90 HIS A C 1
ATOM 728 O O . HIS A 1 90 ? 4.701 0.242 -8.822 1.00 88.94 90 HIS A O 1
ATOM 734 N N . ARG A 1 91 ? 3.746 -1.642 -8.085 1.00 87.62 91 ARG A N 1
ATOM 735 C CA . ARG A 1 91 ? 4.513 -2.544 -8.970 1.00 87.62 91 ARG A CA 1
ATOM 736 C C . ARG A 1 91 ? 4.166 -2.365 -10.447 1.00 87.62 91 ARG A C 1
ATOM 738 O O . ARG A 1 91 ? 5.042 -2.397 -11.312 1.00 87.62 91 ARG A O 1
ATOM 745 N N . LEU A 1 92 ? 2.887 -2.131 -10.751 1.00 66.62 92 LEU A N 1
ATOM 746 C CA . LEU A 1 92 ? 2.421 -1.858 -12.116 1.00 66.62 92 LEU A CA 1
ATOM 747 C C . LEU A 1 92 ? 2.873 -0.481 -12.633 1.00 66.62 92 LEU A C 1
ATOM 749 O O . LEU A 1 92 ? 2.909 -0.269 -13.847 1.00 66.62 92 LEU A O 1
ATOM 753 N N . GLY A 1 93 ? 3.234 0.439 -11.732 1.00 56.91 93 GLY A N 1
ATOM 754 C CA . GLY A 1 93 ? 3.807 1.745 -12.058 1.00 56.91 93 GLY A CA 1
ATOM 755 C C . GLY A 1 93 ? 5.262 1.668 -12.524 1.00 56.91 93 GLY A C 1
ATOM 756 O O . GLY A 1 93 ? 5.615 2.344 -13.488 1.00 56.91 93 GLY A O 1
ATOM 757 N N . SER A 1 94 ? 6.076 0.785 -11.934 1.00 52.00 94 SER A N 1
ATOM 758 C CA . SER A 1 94 ? 7.502 0.650 -12.281 1.00 52.00 94 SER A CA 1
ATOM 759 C C . SER A 1 94 ? 7.750 0.152 -13.711 1.00 52.00 94 SER A C 1
ATOM 761 O O . SER A 1 94 ? 8.762 0.500 -14.309 1.00 52.00 94 SER A O 1
ATOM 763 N N . LYS A 1 95 ? 6.806 -0.584 -14.319 1.00 50.50 95 LYS A N 1
ATOM 764 C CA . LYS A 1 95 ? 6.884 -0.977 -15.744 1.00 50.50 95 LYS A CA 1
ATOM 765 C C . LYS A 1 95 ? 6.396 0.100 -16.724 1.00 50.50 95 LYS A C 1
ATOM 767 O O . LYS A 1 95 ? 6.648 -0.022 -17.917 1.00 50.50 95 LYS A O 1
ATOM 772 N N . ARG A 1 96 ? 5.705 1.152 -16.263 1.00 48.19 96 ARG A N 1
ATOM 773 C CA . ARG A 1 96 ? 5.178 2.229 -17.133 1.00 48.19 96 ARG A CA 1
ATOM 774 C C . ARG A 1 96 ? 6.096 3.445 -17.249 1.00 48.19 96 ARG A C 1
ATOM 776 O O . ARG A 1 96 ? 5.767 4.375 -17.978 1.00 48.19 96 ARG A O 1
ATOM 783 N N . ILE A 1 97 ? 7.241 3.442 -16.567 1.00 46.47 97 ILE A N 1
ATOM 784 C CA . ILE A 1 97 ? 8.269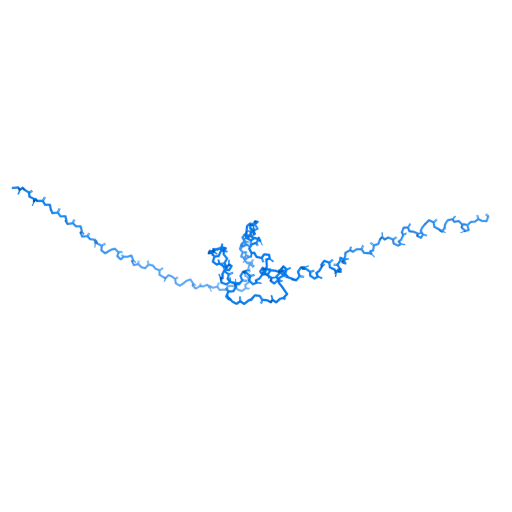 4.479 -16.751 1.00 46.47 97 ILE A CA 1
ATOM 785 C C . ILE A 1 97 ? 9.105 4.198 -18.019 1.00 46.47 97 ILE A C 1
ATOM 787 O O . ILE A 1 97 ? 9.683 5.115 -18.595 1.00 46.47 97 ILE A O 1
ATOM 791 N N . SER A 1 98 ? 9.072 2.974 -18.558 1.00 49.72 98 SER A N 1
ATOM 792 C CA . SER A 1 98 ? 9.638 2.644 -19.871 1.00 49.72 98 SER A CA 1
ATOM 793 C C . SER A 1 98 ? 8.533 2.452 -20.918 1.00 49.72 98 SER A C 1
ATOM 795 O O . SER A 1 98 ? 8.124 1.333 -21.216 1.00 49.72 98 SER A O 1
ATOM 797 N N . GLY A 1 99 ? 8.050 3.551 -21.495 1.00 48.75 99 GLY A N 1
ATOM 798 C CA . GLY A 1 99 ? 7.246 3.522 -22.721 1.00 48.75 99 GLY A CA 1
ATOM 799 C C . GLY A 1 99 ? 5.764 3.858 -22.537 1.00 48.75 99 GLY A C 1
ATOM 800 O O . GLY A 1 99 ? 5.036 3.190 -21.814 1.00 48.75 99 GLY A O 1
ATOM 801 N N . PHE A 1 100 ? 5.329 4.869 -23.297 1.00 40.66 100 PHE A N 1
ATOM 802 C CA . PHE A 1 100 ? 3.957 5.355 -23.505 1.00 40.66 100 PHE A CA 1
ATOM 803 C C . PHE A 1 100 ? 3.460 6.522 -22.638 1.00 40.66 100 PHE A C 1
ATOM 805 O O . PHE A 1 100 ? 2.458 6.445 -21.933 1.00 40.66 100 PHE A O 1
ATOM 812 N N . SER A 1 101 ? 4.045 7.696 -22.894 1.00 40.88 101 SER A N 1
ATOM 813 C CA . SER A 1 101 ? 3.239 8.909 -23.073 1.00 40.88 101 SER A CA 1
ATOM 814 C C . SER A 1 101 ? 2.685 8.931 -24.508 1.00 40.88 101 SER A C 1
ATOM 816 O O . SER A 1 101 ? 3.349 9.387 -25.437 1.00 40.88 101 SER A O 1
ATOM 818 N N . VAL A 1 102 ? 1.474 8.401 -24.722 1.00 51.47 102 VAL A N 1
ATOM 819 C CA . VAL A 1 102 ? 0.674 8.702 -25.928 1.00 51.47 102 VAL A CA 1
ATOM 820 C C . VAL A 1 102 ? -0.281 9.829 -25.577 1.00 51.47 102 VAL A C 1
ATOM 822 O O . VAL A 1 102 ? -1.474 9.615 -25.380 1.00 51.47 102 VAL A O 1
ATOM 825 N N . LYS A 1 103 ? 0.242 11.049 -25.475 1.00 52.16 103 LYS A N 1
ATOM 826 C CA . LYS A 1 103 ? -0.579 12.251 -25.609 1.00 52.16 103 LYS A CA 1
ATOM 827 C C . LYS A 1 103 ? 0.130 13.234 -26.535 1.00 52.16 103 LYS A C 1
ATOM 829 O O . LYS A 1 103 ? 1.106 13.872 -26.169 1.00 52.16 103 LYS A O 1
ATOM 834 N N . ASN A 1 104 ? -0.456 13.334 -27.727 1.00 48.19 104 ASN A N 1
ATOM 835 C CA . ASN A 1 104 ? -0.406 14.456 -28.661 1.00 48.19 104 ASN A CA 1
ATOM 836 C C . ASN A 1 104 ? 0.784 14.560 -29.644 1.00 48.19 104 ASN A C 1
ATOM 838 O O . ASN A 1 104 ? 1.647 15.420 -29.523 1.00 48.19 104 ASN A O 1
ATOM 842 N N . ARG A 1 105 ? 0.761 13.737 -30.709 1.00 49.09 105 ARG A N 1
ATOM 843 C CA . ARG A 1 105 ? 1.474 13.989 -31.984 1.00 49.09 105 ARG A CA 1
ATOM 844 C C . ARG A 1 105 ? 0.513 14.391 -33.111 1.00 49.09 105 ARG A C 1
ATOM 846 O O . ARG A 1 105 ? 0.535 13.820 -34.196 1.00 49.09 105 ARG A O 1
ATOM 853 N N . ARG A 1 106 ? -0.355 15.367 -32.866 1.00 50.19 106 ARG A N 1
ATOM 854 C CA . ARG A 1 106 ? -1.000 16.127 -33.944 1.00 50.19 106 ARG A CA 1
ATOM 855 C C . ARG A 1 106 ? -0.660 17.593 -33.687 1.00 50.19 106 ARG A C 1
ATOM 857 O O . ARG A 1 106 ? -0.894 18.051 -32.577 1.00 50.19 106 ARG A O 1
ATOM 864 N N . ASN A 1 107 ? -0.064 18.262 -34.678 1.00 52.12 107 ASN A N 1
ATOM 865 C CA . ASN A 1 107 ? 0.386 19.674 -34.706 1.00 52.12 107 ASN A CA 1
ATOM 866 C C . ASN A 1 107 ? 1.894 19.986 -34.612 1.00 52.12 107 ASN A C 1
ATOM 868 O O . ASN A 1 107 ? 2.258 21.053 -34.128 1.00 52.12 107 ASN A O 1
ATOM 872 N N . VAL A 1 108 ? 2.784 19.144 -35.158 1.00 50.28 108 VAL A N 1
ATOM 873 C CA . VAL A 1 108 ? 4.161 19.599 -35.500 1.00 50.28 108 VAL A CA 1
ATOM 874 C C . VAL A 1 108 ? 4.512 19.417 -36.988 1.00 50.28 108 VAL A C 1
ATOM 876 O O . VAL A 1 108 ? 5.428 20.061 -37.480 1.00 50.28 108 VAL A O 1
ATOM 879 N N . VAL A 1 109 ? 3.741 18.638 -37.758 1.00 46.34 109 VAL A N 1
ATOM 880 C CA . VAL A 1 109 ? 4.026 18.396 -39.191 1.00 46.34 109 VAL A CA 1
ATOM 881 C C . VAL A 1 109 ? 3.384 19.424 -40.137 1.00 46.34 109 VAL A C 1
ATOM 883 O O . VAL A 1 109 ? 3.792 19.517 -41.287 1.00 46.34 109 VAL A O 1
ATOM 886 N N . GLU A 1 110 ? 2.461 20.276 -39.680 1.00 44.84 110 GLU A N 1
ATOM 887 C CA . GLU A 1 110 ? 1.912 21.336 -40.551 1.00 44.84 110 GLU A CA 1
ATOM 888 C C . GLU A 1 110 ? 2.698 22.653 -40.520 1.00 44.84 110 GLU A C 1
ATOM 890 O O . GLU A 1 110 ? 2.558 23.467 -41.428 1.00 44.84 110 GLU A O 1
ATOM 895 N N . LYS A 1 111 ? 3.583 22.873 -39.537 1.00 46.97 111 LYS A N 1
ATOM 896 C CA . LYS A 1 111 ? 4.328 24.143 -39.441 1.00 46.97 111 LYS A CA 1
ATOM 897 C C . LYS A 1 111 ? 5.653 24.156 -40.215 1.00 46.97 111 LYS A C 1
ATOM 899 O O . LYS A 1 111 ? 6.255 25.215 -40.364 1.00 46.97 111 LYS A O 1
ATOM 904 N N . SER A 1 112 ? 6.082 23.010 -40.744 1.00 45.06 112 SER A N 1
ATOM 905 C CA . SER A 1 112 ? 7.346 22.876 -41.490 1.00 45.06 112 SER A CA 1
ATOM 906 C C . SER A 1 112 ? 7.157 22.857 -43.011 1.00 45.06 112 SER A C 1
ATOM 908 O O . SER A 1 112 ? 8.112 23.094 -43.742 1.00 45.06 112 SER A O 1
ATOM 910 N N . LEU A 1 113 ? 5.935 22.626 -43.507 1.00 48.50 113 LEU A N 1
ATOM 911 C CA . LEU A 1 113 ? 5.628 22.616 -44.946 1.00 48.50 113 LEU A CA 1
ATOM 912 C C . LEU A 1 113 ? 5.180 23.979 -45.500 1.00 48.50 113 LEU A C 1
ATOM 914 O O . LEU A 1 113 ? 5.141 24.142 -46.717 1.00 48.50 113 LEU A O 1
ATOM 918 N N . SER A 1 114 ? 4.901 24.971 -44.647 1.00 49.09 114 SER A N 1
ATOM 919 C CA . SER A 1 114 ? 4.589 26.341 -45.089 1.00 49.09 114 SER A CA 1
ATOM 920 C C . SER A 1 114 ? 5.817 27.241 -45.264 1.00 49.09 114 SER A C 1
ATOM 922 O O . SER A 1 114 ? 5.688 28.322 -45.827 1.00 49.09 114 SER A O 1
ATOM 924 N N . ARG A 1 115 ? 7.013 26.815 -44.827 1.00 50.50 115 ARG A N 1
ATOM 925 C CA . ARG A 1 115 ? 8.259 27.586 -45.019 1.00 50.50 115 ARG A CA 1
ATOM 926 C C . ARG A 1 115 ? 9.102 27.173 -46.224 1.00 50.50 115 ARG A C 1
ATOM 928 O O . ARG A 1 115 ? 9.994 27.923 -46.578 1.00 50.50 115 ARG A O 1
ATOM 935 N N . VAL A 1 116 ? 8.824 26.032 -46.856 1.00 52.50 116 VAL A N 1
ATOM 936 C CA . VAL A 1 116 ? 9.612 25.535 -48.009 1.00 52.50 116 VAL A CA 1
ATOM 937 C C . VAL A 1 116 ? 8.854 25.676 -49.341 1.00 52.50 116 VAL A C 1
ATOM 939 O O . VAL A 1 116 ? 9.397 25.403 -50.402 1.00 52.50 116 VAL A O 1
ATOM 942 N N . LYS A 1 117 ? 7.599 26.146 -49.324 1.00 50.28 117 LYS A N 1
ATOM 943 C CA . LYS A 1 117 ? 6.778 26.346 -50.535 1.00 50.28 117 LYS A CA 1
ATOM 944 C C . LYS A 1 117 ? 6.686 27.800 -51.023 1.00 50.28 117 LYS A C 1
ATOM 946 O O . LYS A 1 117 ? 5.793 28.092 -51.804 1.00 50.28 117 LYS A O 1
ATOM 951 N N . ASN A 1 118 ? 7.583 28.691 -50.592 1.00 51.28 118 ASN A N 1
ATOM 952 C CA . ASN A 1 118 ? 7.635 30.071 -51.104 1.00 51.28 118 ASN A CA 1
ATOM 953 C C . ASN A 1 118 ? 8.848 30.374 -51.998 1.00 51.28 118 ASN A C 1
ATOM 955 O O . ASN A 1 118 ? 8.929 31.482 -52.512 1.00 51.28 118 ASN A O 1
ATOM 959 N N . ASP A 1 119 ? 9.737 29.406 -52.245 1.00 55.19 119 ASP A N 1
ATOM 960 C CA . ASP A 1 119 ? 10.963 29.653 -53.024 1.00 55.19 119 ASP A CA 1
ATOM 961 C C . ASP A 1 119 ? 10.932 29.056 -54.443 1.00 55.19 119 ASP A C 1
ATOM 963 O O . ASP A 1 119 ? 11.951 29.025 -55.125 1.00 55.19 119 ASP A O 1
ATOM 967 N N . TYR A 1 120 ? 9.776 28.592 -54.929 1.00 53.06 120 TYR A N 1
ATOM 968 C CA . TYR A 1 120 ? 9.626 28.151 -56.318 1.00 53.06 120 TYR A CA 1
ATOM 969 C C . TYR A 1 120 ? 8.224 28.510 -56.826 1.00 53.06 120 TYR A C 1
ATOM 971 O O . TYR A 1 120 ? 7.243 28.057 -56.240 1.00 53.06 120 TYR A O 1
ATOM 979 N N . ILE A 1 121 ? 8.163 29.252 -57.943 1.00 51.06 121 ILE A N 1
ATOM 980 C CA . ILE A 1 121 ? 6.991 29.884 -58.600 1.00 51.06 121 ILE A CA 1
ATOM 981 C C . ILE A 1 121 ? 6.722 31.279 -57.997 1.00 51.06 121 ILE A C 1
ATOM 983 O O . ILE A 1 121 ? 6.152 31.387 -56.921 1.00 51.06 121 ILE A O 1
ATOM 987 N N . VAL A 1 122 ? 7.192 32.394 -58.565 1.00 45.16 122 VAL A N 1
ATOM 988 C CA . VAL A 1 122 ? 6.949 32.977 -59.907 1.00 45.16 122 VAL A CA 1
ATOM 989 C C . VAL A 1 122 ? 8.245 33.719 -60.304 1.00 45.16 122 VAL A C 1
ATOM 991 O O . VAL A 1 122 ? 8.765 34.477 -59.491 1.00 45.16 122 VAL A O 1
ATOM 994 N N . ALA A 1 123 ? 8.971 33.277 -61.337 1.00 46.69 123 ALA A N 1
ATOM 995 C CA . ALA A 1 123 ? 8.917 33.785 -62.720 1.00 46.69 123 ALA A CA 1
ATOM 996 C C . ALA A 1 123 ? 9.140 35.303 -62.837 1.00 46.69 123 ALA A C 1
ATOM 998 O O . ALA A 1 123 ? 8.252 36.069 -62.411 1.00 46.69 123 ALA A O 1
#

Foldseek 3Di:
DDDDDDDDDPPDDDDDDDDPDPPPPPPPPPDDPPDDDDDDDDDQDPVLCVLLVVCLPDPDHDDPVSLVVSDVVVDPVDDSVNSVVVSVVSNVVVVPVPDDPPDDPDPDVVVVVVVPPPPDDDD

pLDDT: mean 70.11, std 20.51, range [40.66, 95.88]